Protein AF-A0A850PTU8-F1 (afdb_monomer_lite)

Sequence (141 aa):
ESSITKAGDPLLREMLYTAADQARKTDPQFAAKYHRLMAGDRHHDSAICHLATMLITRIATCMRNDTPYQLRDVDGTAITESEGRAIVKERYQLDPRRRDHVRHKLMRDRRKKAGQESQESPGAPTSQPATHKPTTSPQVA

Organism: NCBI:txid659824

Radius of gyration: 27.01 Å; chains: 1; bounding box: 52×89×46 Å

pLDDT: mean 82.28, std 18.82, range [40.28, 98.44]

Foldseek 3Di:
DDDDDPVPDPVLLVVLLVVLVVCLLQAQVSLVQLLVCVVVVHDPSVSSVVSSVVVVVQVVVCVVVVHDDFGAHPVRHTDDSVVSNVCSVPPRDDDPVSVVVSVVVVVVVVVVVVVVPPPDDPDDDDDDPDDDDDDDDDDDD

Secondary structure (DSSP, 8-state):
-----TT--HHHHHHHHHHHHHHHHH-HHHHHHHHHHHHTT--HHHHHHHHHHHHHHHHHHHHHHT-PPPPB-TTS-B--HHHHHHHHHHH-PPPHHHHHHHHHHHHHHHHHHHHHTTS-PPPP---PPP------PPP--

Structure (mmCIF, N/CA/C/O backbone):
data_AF-A0A850PTU8-F1
#
_entry.id   AF-A0A850PTU8-F1
#
loop_
_atom_site.group_PDB
_atom_site.id
_atom_site.type_symbol
_atom_site.label_atom_id
_atom_site.label_alt_id
_atom_site.label_comp_id
_atom_site.label_asym_id
_atom_site.label_entity_id
_atom_site.label_seq_id
_atom_site.pdbx_PDB_ins_code
_atom_site.Cartn_x
_atom_site.Cartn_y
_atom_site.Cartn_z
_atom_site.occupancy
_atom_site.B_iso_or_equiv
_atom_site.auth_seq_id
_atom_site.auth_comp_id
_atom_site.auth_asym_id
_atom_site.auth_atom_id
_atom_site.pdbx_PDB_model_num
ATOM 1 N N . GLU A 1 1 ? 3.611 28.521 2.419 1.00 50.75 1 GLU A N 1
ATOM 2 C CA . GLU A 1 1 ? 2.462 27.687 2.011 1.00 50.75 1 GLU A CA 1
ATOM 3 C C . GLU A 1 1 ? 2.693 27.189 0.596 1.00 50.75 1 GLU A C 1
ATOM 5 O O . GLU A 1 1 ? 3.100 27.977 -0.252 1.00 50.75 1 GLU A O 1
ATOM 10 N N . SER A 1 2 ? 2.509 25.894 0.347 1.00 65.81 2 SER A N 1
ATOM 11 C CA . SER A 1 2 ? 2.598 25.336 -1.005 1.00 65.81 2 SER A CA 1
ATOM 12 C C . SER A 1 2 ? 1.336 25.718 -1.778 1.00 65.81 2 SER A C 1
ATOM 14 O O . SER A 1 2 ? 0.231 25.383 -1.355 1.00 65.81 2 SER A O 1
ATOM 16 N N . SER A 1 3 ? 1.477 26.428 -2.899 1.00 75.94 3 SER A N 1
ATOM 17 C CA . SER A 1 3 ? 0.346 26.704 -3.789 1.00 75.94 3 SER A CA 1
ATOM 18 C C . SER A 1 3 ? -0.212 25.396 -4.364 1.00 75.94 3 SER A C 1
ATOM 20 O O . SER A 1 3 ? 0.521 24.421 -4.550 1.00 75.94 3 SER A O 1
ATOM 22 N N . ILE A 1 4 ? -1.518 25.348 -4.650 1.00 78.38 4 ILE A N 1
ATOM 23 C CA . ILE A 1 4 ? -2.118 24.204 -5.350 1.00 78.38 4 ILE A CA 1
ATOM 24 C C . ILE A 1 4 ? -1.481 24.102 -6.741 1.00 78.38 4 ILE A C 1
ATOM 26 O O . ILE A 1 4 ? -1.690 24.946 -7.612 1.00 78.38 4 ILE A O 1
ATOM 30 N N . THR A 1 5 ? -0.677 23.060 -6.948 1.00 86.44 5 THR A N 1
ATOM 31 C CA . THR A 1 5 ? -0.069 22.739 -8.243 1.00 86.44 5 THR A CA 1
ATOM 32 C C . THR A 1 5 ? -0.733 21.506 -8.847 1.00 86.44 5 THR A C 1
ATOM 34 O O . THR A 1 5 ? -1.279 20.661 -8.138 1.00 86.44 5 THR A O 1
ATOM 37 N N . LYS A 1 6 ? -0.631 21.344 -10.172 1.00 79.50 6 LYS A N 1
ATOM 38 C CA . LYS A 1 6 ? -1.060 20.110 -10.856 1.00 79.50 6 LYS A CA 1
ATOM 39 C C . LYS A 1 6 ? -0.283 18.872 -10.397 1.00 79.50 6 LYS A C 1
ATOM 41 O O . LYS A 1 6 ? -0.799 17.766 -10.509 1.00 79.50 6 LYS A O 1
ATOM 46 N N . ALA A 1 7 ? 0.939 19.060 -9.898 1.00 80.56 7 ALA A N 1
ATOM 47 C CA . ALA A 1 7 ? 1.773 17.980 -9.388 1.00 80.56 7 ALA A CA 1
ATOM 48 C C . ALA A 1 7 ? 1.361 17.526 -7.977 1.00 80.56 7 ALA A C 1
ATOM 50 O O . ALA A 1 7 ? 1.696 16.410 -7.586 1.00 80.56 7 ALA A O 1
ATOM 51 N N . GLY A 1 8 ? 0.633 18.362 -7.229 1.00 86.44 8 GLY A N 1
ATOM 52 C CA . GLY A 1 8 ? 0.334 18.129 -5.819 1.00 86.44 8 GLY A CA 1
ATOM 53 C C . GLY A 1 8 ? 1.558 18.301 -4.914 1.00 86.44 8 GLY A C 1
ATOM 54 O O . GLY A 1 8 ? 2.656 18.641 -5.362 1.00 86.44 8 GLY A O 1
ATOM 55 N N . ASP A 1 9 ? 1.357 18.067 -3.621 1.00 90.69 9 ASP A N 1
ATOM 56 C CA . ASP A 1 9 ? 2.412 18.189 -2.617 1.00 90.69 9 ASP A CA 1
ATOM 57 C C . ASP A 1 9 ? 3.464 17.058 -2.759 1.00 90.69 9 ASP A C 1
ATOM 59 O O . ASP A 1 9 ? 3.092 15.879 -2.820 1.00 90.69 9 ASP A O 1
ATOM 63 N N . PRO A 1 10 ? 4.773 17.368 -2.860 1.00 91.19 10 PRO A N 1
ATOM 64 C CA . PRO A 1 10 ? 5.816 16.353 -3.017 1.00 91.19 10 PRO A CA 1
ATOM 65 C C . PRO A 1 10 ? 5.923 15.368 -1.849 1.00 91.19 10 PRO A C 1
ATOM 67 O O . PRO A 1 10 ? 6.065 14.171 -2.099 1.00 91.19 10 PRO A O 1
ATOM 70 N N . LEU A 1 11 ? 5.815 15.849 -0.608 1.00 93.69 11 LEU A N 1
ATOM 71 C CA . LEU A 1 11 ? 5.926 15.014 0.587 1.00 93.69 11 LEU A CA 1
ATOM 72 C C . LEU A 1 11 ? 4.752 14.036 0.657 1.00 93.69 11 LEU A C 1
ATOM 74 O O . LEU A 1 11 ? 4.943 12.842 0.880 1.00 93.69 11 LEU A O 1
ATOM 78 N N . LEU A 1 12 ? 3.539 14.513 0.373 1.00 92.38 12 LEU A N 1
ATOM 79 C CA . LEU A 1 12 ? 2.354 13.662 0.344 1.00 92.38 12 LEU A CA 1
ATOM 80 C C . LEU A 1 12 ? 2.476 12.544 -0.701 1.00 92.38 12 LEU A C 1
ATOM 82 O O . LEU A 1 12 ? 2.091 11.404 -0.435 1.00 92.38 12 LEU A O 1
ATOM 86 N N . ARG A 1 13 ? 3.032 12.841 -1.883 1.00 93.69 13 ARG A N 1
ATOM 87 C CA . ARG A 1 13 ? 3.267 11.826 -2.924 1.00 93.69 13 ARG A CA 1
ATOM 88 C C . ARG A 1 13 ? 4.256 10.757 -2.466 1.00 93.69 13 ARG A C 1
ATOM 90 O O . ARG A 1 13 ? 4.011 9.575 -2.703 1.00 93.69 13 ARG A O 1
ATOM 97 N N . GLU A 1 14 ? 5.339 11.156 -1.808 1.00 96.12 14 GLU A N 1
ATOM 98 C CA . GLU A 1 14 ? 6.346 10.233 -1.275 1.00 96.12 14 GLU A CA 1
ATOM 99 C C . GLU A 1 14 ? 5.781 9.349 -0.154 1.00 96.12 14 GLU A C 1
ATOM 101 O O . GLU A 1 14 ? 5.947 8.124 -0.169 1.00 96.12 14 GLU A O 1
ATOM 106 N N . MET A 1 15 ? 5.043 9.947 0.784 1.00 97.69 15 MET A N 1
ATOM 107 C CA . MET A 1 15 ? 4.377 9.212 1.860 1.00 97.69 15 MET A CA 1
ATOM 108 C C . MET A 1 15 ? 3.374 8.202 1.303 1.00 97.69 15 MET A C 1
ATOM 110 O O . MET A 1 15 ? 3.356 7.050 1.734 1.00 97.69 15 MET A O 1
ATOM 114 N N . LEU A 1 16 ? 2.575 8.599 0.310 1.00 96.94 16 LEU A N 1
ATOM 115 C CA . LEU A 1 16 ? 1.594 7.717 -0.315 1.00 96.94 16 LEU A CA 1
ATOM 116 C C . LEU A 1 16 ? 2.261 6.566 -1.079 1.00 96.94 16 LEU A C 1
ATOM 118 O O . LEU A 1 16 ? 1.784 5.433 -1.010 1.00 96.94 16 LEU A O 1
ATOM 122 N N . TYR A 1 17 ? 3.370 6.832 -1.773 1.00 97.56 17 TYR A N 1
ATOM 123 C CA . TYR A 1 17 ? 4.166 5.794 -2.429 1.00 97.56 17 TYR A CA 1
ATOM 124 C C . TYR A 1 17 ? 4.670 4.761 -1.413 1.00 97.56 17 TYR A C 1
ATOM 126 O O . TYR A 1 17 ? 4.470 3.557 -1.585 1.00 97.56 17 TYR A O 1
ATOM 134 N N . THR A 1 18 ? 5.263 5.235 -0.315 1.00 98.12 18 THR A N 1
ATOM 135 C CA . THR A 1 18 ? 5.802 4.378 0.750 1.00 98.12 18 THR A CA 1
ATOM 136 C C . THR A 1 18 ? 4.696 3.576 1.433 1.00 98.12 18 THR A C 1
ATOM 138 O O . THR A 1 18 ? 4.828 2.366 1.626 1.00 98.12 18 THR A O 1
ATOM 141 N N . ALA A 1 19 ? 3.567 4.219 1.739 1.00 98.19 19 ALA A N 1
ATOM 142 C CA . ALA A 1 19 ? 2.403 3.566 2.324 1.00 98.19 19 ALA A CA 1
ATOM 143 C C . ALA A 1 19 ? 1.833 2.488 1.393 1.00 98.19 19 ALA A C 1
ATOM 145 O O . ALA A 1 19 ? 1.487 1.404 1.855 1.00 98.19 19 ALA A O 1
ATOM 146 N N . ALA A 1 20 ? 1.795 2.732 0.081 1.00 98.44 20 ALA A N 1
ATOM 147 C CA . ALA A 1 20 ? 1.346 1.748 -0.897 1.00 98.44 20 ALA A CA 1
ATOM 148 C C . ALA A 1 20 ? 2.302 0.544 -1.016 1.00 98.44 20 ALA A C 1
ATOM 150 O O . ALA A 1 20 ? 1.835 -0.594 -1.139 1.00 98.44 20 ALA A O 1
ATOM 151 N N . ASP A 1 21 ? 3.624 0.755 -0.932 1.00 97.62 21 ASP A N 1
ATOM 152 C CA . ASP A 1 21 ? 4.595 -0.351 -0.893 1.00 97.62 21 ASP A CA 1
ATOM 153 C C . ASP A 1 21 ? 4.461 -1.209 0.375 1.00 97.62 21 ASP A C 1
ATOM 155 O O . ASP A 1 21 ? 4.663 -2.427 0.324 1.00 97.62 21 ASP A O 1
ATOM 159 N N . GLN A 1 22 ? 4.083 -0.611 1.505 1.00 97.62 22 GLN A N 1
ATOM 160 C CA . GLN A 1 22 ? 3.766 -1.373 2.714 1.00 97.62 22 GLN A CA 1
ATOM 161 C C . GLN A 1 22 ? 2.407 -2.067 2.613 1.00 97.62 22 GLN A C 1
ATOM 163 O O . GLN A 1 22 ? 2.308 -3.256 2.912 1.00 97.62 22 GLN A O 1
ATOM 168 N N . ALA A 1 23 ? 1.378 -1.381 2.110 1.00 97.75 23 ALA A N 1
ATOM 169 C CA . ALA A 1 23 ? 0.026 -1.919 1.994 1.00 97.75 23 ALA A CA 1
ATOM 170 C C . ALA A 1 23 ? -0.007 -3.224 1.188 1.00 97.75 23 ALA A C 1
ATOM 172 O O . ALA A 1 23 ? -0.640 -4.181 1.618 1.00 97.75 23 ALA A O 1
ATOM 173 N N . ARG A 1 24 ? 0.746 -3.341 0.084 1.00 97.50 24 ARG A N 1
ATOM 174 C CA . ARG A 1 24 ? 0.801 -4.594 -0.705 1.00 97.50 24 ARG A CA 1
ATOM 175 C C . ARG A 1 24 ? 1.378 -5.806 0.033 1.00 97.50 2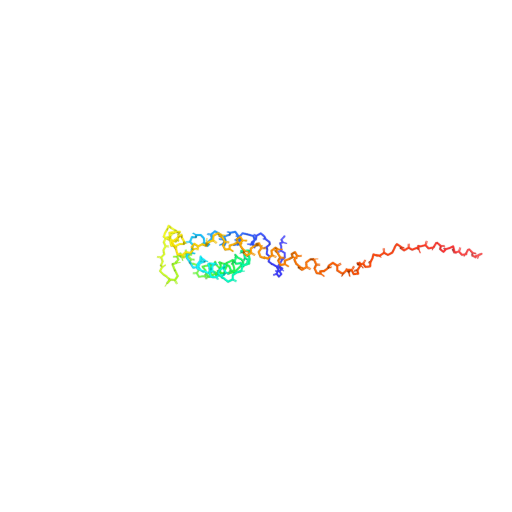4 ARG A C 1
ATOM 177 O O . ARG A 1 24 ? 1.296 -6.908 -0.497 1.00 97.50 24 ARG A O 1
ATOM 184 N N . LYS A 1 25 ? 2.034 -5.618 1.182 1.00 96.88 25 LYS A N 1
ATOM 185 C CA . LYS A 1 25 ? 2.594 -6.712 1.997 1.00 96.88 25 LYS A CA 1
ATOM 186 C C . LYS A 1 25 ? 1.571 -7.259 2.997 1.00 96.88 25 LYS A C 1
ATOM 188 O O . LYS A 1 25 ? 1.772 -8.350 3.520 1.00 96.88 25 LYS A O 1
ATOM 193 N N . THR A 1 26 ? 0.493 -6.516 3.231 1.00 97.44 26 THR A N 1
ATOM 194 C CA . THR A 1 26 ? -0.493 -6.803 4.276 1.00 97.44 26 THR A CA 1
ATOM 195 C C . THR A 1 26 ? -1.910 -6.927 3.721 1.00 97.44 26 THR A C 1
ATOM 197 O O . THR A 1 26 ? -2.658 -7.779 4.176 1.00 97.44 26 THR A O 1
ATOM 200 N N . ASP A 1 27 ? -2.292 -6.112 2.738 1.00 98.06 27 ASP A N 1
ATOM 201 C CA . ASP A 1 27 ? -3.634 -6.092 2.159 1.00 98.06 27 ASP A CA 1
ATOM 202 C C . ASP A 1 27 ? -3.706 -6.977 0.896 1.00 98.06 27 ASP A C 1
ATOM 204 O O . ASP A 1 27 ? -3.053 -6.665 -0.114 1.00 98.06 27 ASP A O 1
ATOM 208 N N . PRO A 1 28 ? -4.510 -8.062 0.911 1.00 98.31 28 PRO A N 1
ATOM 209 C CA . PRO A 1 28 ? -4.632 -8.987 -0.215 1.00 98.31 28 PRO A CA 1
ATOM 210 C C . PRO A 1 28 ? -5.099 -8.338 -1.518 1.00 98.31 28 PRO A C 1
ATOM 212 O O . PRO A 1 28 ? -4.689 -8.767 -2.596 1.00 98.31 28 PRO A O 1
ATOM 215 N N . GLN A 1 29 ? -5.913 -7.282 -1.462 1.00 98.19 29 GLN A N 1
ATOM 216 C CA . GLN A 1 29 ? -6.430 -6.617 -2.658 1.00 98.19 29 GLN A CA 1
ATOM 217 C C . GLN A 1 29 ? -5.336 -5.794 -3.353 1.00 98.19 29 GLN A C 1
ATOM 219 O O . GLN A 1 29 ? -5.234 -5.799 -4.586 1.00 98.19 29 GLN A O 1
ATOM 224 N N . PHE A 1 30 ? -4.466 -5.135 -2.577 1.00 98.25 30 PHE A N 1
ATOM 225 C CA . PHE A 1 30 ? -3.275 -4.476 -3.124 1.00 98.25 30 PHE A CA 1
ATOM 226 C C . PHE A 1 30 ? -2.258 -5.496 -3.635 1.00 98.25 30 PHE A C 1
ATOM 228 O O . PHE A 1 30 ? -1.706 -5.313 -4.723 1.00 98.25 30 PHE A O 1
ATOM 235 N N . ALA A 1 31 ? -2.039 -6.583 -2.892 1.00 98.06 31 ALA A N 1
ATOM 236 C CA . ALA A 1 31 ? -1.134 -7.652 -3.295 1.00 98.06 31 ALA A CA 1
ATOM 237 C C . ALA A 1 31 ? -1.569 -8.311 -4.612 1.00 98.06 31 ALA A C 1
ATOM 239 O O . ALA A 1 31 ? -0.753 -8.440 -5.525 1.00 98.06 31 ALA A O 1
ATOM 240 N N . ALA A 1 32 ? -2.858 -8.623 -4.769 1.00 97.81 32 ALA A N 1
ATOM 241 C CA . ALA A 1 32 ? -3.421 -9.180 -5.997 1.00 97.81 32 ALA A CA 1
ATOM 242 C C . ALA A 1 32 ? -3.213 -8.251 -7.200 1.00 97.81 32 ALA A C 1
ATOM 244 O O . ALA A 1 32 ? -2.765 -8.678 -8.272 1.00 97.81 32 ALA A O 1
ATOM 245 N N . LYS A 1 33 ? -3.491 -6.950 -7.027 1.00 97.44 33 LYS A N 1
ATOM 246 C CA . LYS A 1 33 ? -3.271 -5.946 -8.076 1.00 97.44 33 LYS A CA 1
ATOM 247 C C . LYS A 1 33 ? -1.796 -5.863 -8.459 1.00 97.44 33 LYS A C 1
ATOM 249 O O . LYS A 1 33 ? -1.481 -5.866 -9.650 1.00 97.44 33 LYS A O 1
ATOM 254 N N . TYR A 1 34 ? -0.914 -5.786 -7.467 1.00 97.44 34 TYR A N 1
ATOM 255 C CA . TYR A 1 34 ? 0.529 -5.723 -7.669 1.00 97.44 34 TYR A CA 1
ATOM 256 C C . TYR A 1 34 ? 1.042 -6.963 -8.400 1.00 97.44 34 TYR A C 1
ATOM 258 O O . TYR A 1 34 ? 1.727 -6.836 -9.412 1.00 97.44 34 TYR A O 1
ATOM 266 N N . HIS A 1 35 ? 0.634 -8.151 -7.953 1.00 95.69 35 HIS A N 1
ATOM 267 C CA . HIS A 1 35 ? 0.983 -9.424 -8.571 1.00 95.69 35 HIS A CA 1
ATOM 268 C C . HIS A 1 35 ? 0.585 -9.456 -10.052 1.00 95.69 35 HIS A C 1
ATOM 270 O O . HIS A 1 35 ? 1.411 -9.757 -10.913 1.00 95.69 35 HIS A O 1
ATOM 276 N N . ARG A 1 36 ? -0.643 -9.029 -10.381 1.00 95.19 36 ARG A N 1
ATOM 277 C CA . ARG A 1 36 ? -1.116 -8.924 -11.771 1.00 95.19 36 ARG A CA 1
ATOM 278 C C . ARG A 1 36 ? -0.297 -7.938 -12.609 1.00 95.19 36 ARG A C 1
ATOM 280 O O . ARG A 1 36 ? 0.001 -8.225 -13.764 1.00 95.19 36 ARG A O 1
ATOM 287 N N . LEU A 1 37 ? 0.052 -6.775 -12.055 1.00 94.19 37 LEU A N 1
ATOM 288 C CA . LEU A 1 37 ? 0.863 -5.772 -12.758 1.00 94.19 37 LEU A CA 1
ATOM 289 C C . LEU A 1 37 ? 2.273 -6.300 -13.043 1.00 94.19 37 LEU A C 1
ATOM 291 O O . LEU A 1 37 ? 2.765 -6.155 -14.160 1.00 94.19 37 LEU A O 1
ATOM 295 N N . MET A 1 38 ? 2.890 -6.957 -12.062 1.00 91.75 38 MET A N 1
ATOM 296 C CA . MET A 1 38 ? 4.219 -7.548 -12.210 1.00 91.75 38 MET A CA 1
ATOM 297 C C . MET A 1 38 ? 4.222 -8.752 -13.159 1.00 91.75 38 MET A C 1
ATOM 299 O O . MET A 1 38 ? 5.198 -8.951 -13.875 1.00 91.75 38 MET A O 1
ATOM 303 N N . ALA A 1 39 ? 3.132 -9.524 -13.225 1.00 89.31 39 ALA A N 1
ATOM 304 C CA . ALA A 1 39 ? 2.972 -10.598 -14.207 1.00 89.31 39 ALA A CA 1
ATOM 305 C C . ALA A 1 39 ? 2.884 -10.082 -15.656 1.00 89.31 39 ALA A C 1
ATOM 307 O O . ALA A 1 39 ? 3.227 -10.821 -16.578 1.00 89.31 39 ALA A O 1
ATOM 308 N N . GLY A 1 40 ? 2.448 -8.832 -15.846 1.00 85.38 40 GLY A N 1
ATOM 309 C CA . GLY A 1 40 ? 2.441 -8.118 -17.127 1.00 85.38 40 GLY A CA 1
ATOM 310 C C . GLY A 1 40 ? 3.705 -7.292 -17.389 1.00 85.38 40 GLY A C 1
ATOM 311 O O . GLY A 1 40 ? 3.625 -6.286 -18.092 1.00 85.38 40 GLY A O 1
ATOM 312 N N . ASP A 1 41 ? 4.836 -7.658 -16.774 1.00 80.00 41 ASP A N 1
ATOM 313 C CA . ASP A 1 41 ? 6.154 -7.022 -16.923 1.00 80.00 41 ASP A CA 1
ATOM 314 C C . ASP A 1 41 ? 6.175 -5.501 -16.650 1.00 80.00 41 ASP A C 1
ATOM 316 O O . ASP A 1 41 ? 7.009 -4.760 -17.180 1.00 80.00 41 ASP A O 1
ATOM 320 N N . ARG A 1 42 ? 5.270 -4.997 -15.796 1.00 86.88 42 ARG A N 1
ATOM 321 C CA . ARG A 1 42 ? 5.326 -3.599 -15.343 1.00 86.88 42 ARG A CA 1
ATOM 322 C C . ARG A 1 42 ? 6.547 -3.360 -14.455 1.00 86.88 42 ARG A C 1
ATOM 324 O O . ARG A 1 42 ? 6.961 -4.211 -13.672 1.00 86.88 42 ARG A O 1
ATOM 331 N N . HIS A 1 43 ? 7.077 -2.142 -14.530 1.00 89.38 43 HIS A N 1
ATOM 332 C CA . HIS A 1 43 ? 8.083 -1.663 -13.588 1.00 89.38 43 HIS A CA 1
ATOM 333 C C . HIS A 1 43 ? 7.506 -1.542 -12.176 1.00 89.38 43 HIS A C 1
ATOM 335 O O . HIS A 1 43 ? 6.370 -1.096 -12.017 1.00 89.38 43 HIS A O 1
ATOM 341 N N . HIS A 1 44 ? 8.318 -1.882 -11.170 1.00 90.94 44 HIS A N 1
ATOM 342 C CA . HIS A 1 44 ? 7.948 -1.816 -9.755 1.00 90.94 44 HIS A CA 1
ATOM 343 C C . HIS A 1 44 ? 7.374 -0.447 -9.381 1.00 90.94 44 HIS A C 1
ATOM 345 O O . HIS A 1 44 ? 6.227 -0.382 -8.956 1.00 90.94 44 HIS A O 1
ATOM 351 N N . ASP A 1 45 ? 8.111 0.632 -9.642 1.00 93.56 45 ASP A N 1
ATOM 352 C CA . ASP A 1 45 ? 7.697 1.986 -9.259 1.00 93.56 45 ASP A CA 1
ATOM 353 C C . ASP A 1 45 ? 6.367 2.373 -9.913 1.00 93.56 45 ASP A C 1
ATOM 355 O O . ASP A 1 45 ? 5.469 2.903 -9.266 1.00 93.56 45 ASP A O 1
ATOM 359 N N . SER A 1 46 ? 6.184 2.011 -11.188 1.00 93.94 46 SER A N 1
ATOM 360 C CA . SER A 1 46 ? 4.910 2.211 -11.882 1.00 93.94 46 SER A CA 1
ATOM 361 C C . SER A 1 46 ? 3.789 1.407 -11.226 1.00 93.94 46 SER A C 1
ATOM 363 O O . SER A 1 46 ? 2.693 1.933 -11.034 1.00 93.94 46 SER A O 1
ATOM 365 N N . ALA A 1 47 ? 4.040 0.151 -10.851 1.00 96.62 47 ALA A N 1
ATOM 366 C CA . ALA A 1 47 ? 3.056 -0.672 -10.166 1.00 96.62 47 ALA A CA 1
ATOM 367 C C . ALA A 1 47 ? 2.685 -0.083 -8.797 1.00 96.62 47 ALA A C 1
ATOM 369 O O . ALA A 1 47 ? 1.496 0.020 -8.506 1.00 96.62 47 ALA A O 1
ATOM 370 N N . ILE A 1 48 ? 3.659 0.385 -8.009 1.00 97.62 48 ILE A N 1
ATOM 371 C CA . ILE A 1 48 ? 3.404 1.071 -6.735 1.00 97.62 48 ILE A CA 1
ATOM 372 C C . ILE A 1 48 ? 2.611 2.361 -6.951 1.00 97.62 48 ILE A C 1
ATOM 374 O O . ILE A 1 48 ? 1.662 2.596 -6.213 1.00 97.62 48 ILE A O 1
ATOM 378 N N . CYS A 1 49 ? 2.876 3.144 -7.999 1.00 96.75 49 CYS A N 1
ATOM 379 C CA . CYS A 1 49 ? 2.057 4.318 -8.318 1.00 96.75 49 CYS A CA 1
ATOM 380 C C . CYS A 1 49 ? 0.582 3.962 -8.588 1.00 96.75 49 CYS A C 1
ATOM 382 O O . CYS A 1 49 ? -0.308 4.688 -8.151 1.00 96.75 49 CYS A O 1
ATOM 384 N N . HIS A 1 50 ? 0.291 2.826 -9.236 1.00 97.81 50 HIS A N 1
ATOM 385 C CA . HIS A 1 50 ? -1.098 2.366 -9.393 1.00 97.81 50 HIS A CA 1
ATOM 386 C C . HIS A 1 50 ? -1.736 2.005 -8.044 1.00 97.81 50 HIS A C 1
ATOM 388 O O . HIS A 1 50 ? -2.922 2.261 -7.830 1.00 97.81 50 HIS A O 1
ATOM 394 N N . LEU A 1 51 ? -0.961 1.406 -7.137 1.00 98.44 51 LEU A N 1
ATOM 395 C CA . LEU A 1 51 ? -1.421 1.108 -5.783 1.00 98.44 51 LEU A CA 1
ATOM 396 C C . LEU A 1 51 ? -1.649 2.393 -4.982 1.00 98.44 51 LEU A C 1
ATOM 398 O O . LEU A 1 51 ? -2.675 2.518 -4.330 1.00 98.44 51 LEU A O 1
ATOM 402 N N . ALA A 1 52 ? -0.756 3.376 -5.079 1.00 98.12 52 ALA A N 1
ATOM 403 C CA . ALA A 1 52 ? -0.905 4.682 -4.446 1.00 98.12 52 ALA A CA 1
ATOM 404 C C . ALA A 1 52 ? -2.231 5.349 -4.847 1.00 98.12 52 ALA A C 1
ATOM 406 O O . ALA A 1 52 ? -2.969 5.808 -3.977 1.00 98.12 52 ALA A O 1
ATOM 407 N N . THR A 1 53 ? -2.600 5.306 -6.135 1.00 97.00 53 THR A N 1
ATOM 408 C CA . THR A 1 53 ? -3.914 5.780 -6.603 1.00 97.00 53 THR A CA 1
ATOM 409 C C . THR A 1 53 ? -5.074 5.030 -5.942 1.00 97.00 53 THR A C 1
ATOM 411 O O . THR A 1 53 ? -6.035 5.653 -5.503 1.00 97.00 53 THR A O 1
ATOM 414 N N . MET A 1 54 ? -4.993 3.702 -5.812 1.00 97.81 54 MET A N 1
ATOM 415 C CA . MET A 1 54 ? -6.025 2.929 -5.106 1.00 97.81 54 MET A CA 1
ATOM 416 C C . MET A 1 54 ? -6.104 3.290 -3.616 1.00 97.81 54 MET A C 1
ATOM 418 O O . MET A 1 54 ? -7.200 3.401 -3.066 1.00 97.81 54 MET A O 1
ATOM 422 N N . LEU A 1 55 ? -4.956 3.487 -2.965 1.00 98.06 55 LEU A N 1
ATOM 423 C CA . LEU A 1 55 ? -4.863 3.802 -1.543 1.00 98.06 55 LEU A CA 1
ATOM 424 C C . LEU A 1 55 ? -5.458 5.172 -1.226 1.00 98.06 55 LEU A C 1
ATOM 426 O O . LEU A 1 55 ? -6.275 5.273 -0.314 1.00 98.06 55 LEU A O 1
ATOM 430 N N . ILE A 1 56 ? -5.137 6.205 -2.010 1.00 97.06 56 ILE A N 1
ATOM 431 C CA . ILE A 1 56 ? -5.693 7.543 -1.775 1.00 97.06 56 ILE A CA 1
ATOM 432 C C . ILE A 1 56 ? -7.209 7.580 -1.991 1.00 97.06 56 ILE A C 1
ATOM 434 O O . ILE A 1 56 ? -7.916 8.225 -1.221 1.00 97.06 56 ILE A O 1
ATOM 438 N N . THR A 1 57 ? -7.744 6.830 -2.964 1.00 97.38 57 THR A N 1
ATOM 439 C CA . THR A 1 57 ? -9.200 6.704 -3.143 1.00 97.38 57 THR A CA 1
ATOM 440 C C . THR A 1 57 ? -9.864 6.038 -1.936 1.00 97.38 57 THR A C 1
ATOM 442 O O . THR A 1 57 ? -10.947 6.465 -1.526 1.00 97.38 57 THR A O 1
ATOM 445 N N . ARG A 1 58 ? -9.226 5.025 -1.332 1.00 97.44 58 ARG A N 1
ATOM 446 C CA . ARG A 1 58 ? -9.729 4.369 -0.111 1.00 97.44 58 ARG A CA 1
ATOM 447 C C . ARG A 1 58 ? -9.706 5.317 1.081 1.00 97.44 58 ARG A C 1
ATOM 449 O O . ARG A 1 58 ? -10.740 5.476 1.720 1.00 97.44 58 ARG A O 1
ATOM 456 N N . ILE A 1 59 ? -8.588 6.008 1.306 1.00 97.44 59 ILE A N 1
ATOM 457 C CA . ILE A 1 59 ? -8.451 7.016 2.368 1.00 97.44 59 ILE A CA 1
ATOM 458 C C . ILE A 1 59 ? -9.536 8.089 2.223 1.00 97.44 59 ILE A C 1
ATOM 460 O O . ILE A 1 59 ? -10.305 8.312 3.152 1.00 97.44 59 ILE A O 1
ATOM 464 N N . ALA A 1 60 ? -9.676 8.685 1.035 1.00 96.88 60 ALA A N 1
ATOM 465 C CA . ALA A 1 60 ? -10.683 9.713 0.778 1.00 96.88 60 ALA A CA 1
ATOM 466 C C . ALA A 1 60 ? -12.123 9.202 0.948 1.00 96.88 60 ALA A C 1
ATOM 468 O O . ALA A 1 60 ? -13.025 9.977 1.251 1.00 96.88 60 ALA A O 1
ATOM 469 N N . THR A 1 61 ? -12.376 7.912 0.728 1.00 97.94 61 THR A N 1
ATOM 470 C CA . THR A 1 61 ? -13.698 7.311 0.953 1.00 97.94 61 THR A CA 1
ATOM 471 C C . THR A 1 61 ? -13.963 7.106 2.441 1.00 97.94 61 THR A C 1
ATOM 473 O O . THR A 1 61 ? -15.018 7.509 2.914 1.00 97.94 61 THR A O 1
ATOM 476 N N . CYS A 1 62 ? -12.993 6.576 3.190 1.00 97.88 62 CYS A N 1
ATOM 477 C CA . CYS A 1 62 ? -13.080 6.451 4.645 1.00 97.88 62 CYS A CA 1
ATOM 478 C C . CYS A 1 62 ? -13.288 7.807 5.326 1.00 97.88 62 CYS A C 1
ATOM 480 O O . CYS A 1 62 ? -14.171 7.923 6.166 1.00 97.88 62 CYS A O 1
ATOM 482 N N . MET A 1 63 ? -12.542 8.835 4.909 1.00 97.88 63 MET A N 1
ATOM 483 C CA . MET A 1 63 ? -12.680 10.197 5.435 1.00 97.88 63 MET A CA 1
ATOM 484 C C . MET A 1 63 ? -14.047 10.810 5.119 1.00 97.88 63 MET A C 1
ATOM 486 O O . MET A 1 63 ? -14.659 11.410 5.991 1.00 97.88 63 MET A O 1
ATOM 490 N N . ARG A 1 64 ? -14.548 10.661 3.883 1.00 98.31 64 ARG A N 1
ATOM 491 C CA . ARG A 1 64 ? -15.865 11.202 3.495 1.00 98.31 64 ARG A CA 1
ATOM 492 C C . ARG A 1 64 ? -17.024 10.523 4.215 1.00 98.31 64 ARG A C 1
ATOM 494 O O . ARG A 1 64 ? -18.038 11.168 4.447 1.00 98.31 64 ARG A O 1
ATOM 501 N N . ASN A 1 65 ? -16.874 9.240 4.526 1.00 97.50 65 ASN A N 1
ATOM 502 C CA . ASN A 1 65 ? -17.905 8.454 5.192 1.00 97.50 65 ASN A CA 1
ATOM 503 C C . ASN A 1 65 ? -17.767 8.463 6.721 1.00 97.50 65 ASN A C 1
ATOM 505 O O . ASN A 1 65 ? -18.610 7.874 7.385 1.00 97.50 65 ASN A O 1
ATOM 509 N N . ASP A 1 66 ? -16.710 9.078 7.260 1.00 97.38 66 ASP A N 1
ATOM 510 C CA . ASP A 1 66 ? -16.341 9.036 8.680 1.00 97.38 66 ASP A CA 1
ATOM 511 C C . ASP A 1 66 ? -16.279 7.606 9.250 1.00 97.38 66 ASP A C 1
ATOM 513 O O . ASP A 1 66 ? -16.800 7.280 10.313 1.00 97.38 66 ASP A O 1
ATOM 517 N N . THR A 1 67 ? -15.655 6.704 8.490 1.00 97.12 67 THR A N 1
ATOM 518 C CA . THR A 1 67 ? -15.532 5.287 8.863 1.00 97.12 67 THR A CA 1
ATOM 519 C C . THR A 1 67 ? -14.075 4.849 8.912 1.00 97.12 67 THR A C 1
ATOM 521 O O . THR A 1 67 ? -13.307 5.217 8.014 1.00 97.12 67 THR A O 1
ATOM 524 N N . PRO A 1 68 ? -13.687 3.999 9.880 1.00 96.06 68 PRO A N 1
ATOM 525 C CA . PRO A 1 68 ? -12.356 3.415 9.899 1.00 96.06 68 PRO A CA 1
ATOM 526 C C . PRO A 1 68 ? -12.140 2.495 8.691 1.00 96.06 68 PRO A C 1
ATOM 528 O O . PRO A 1 68 ? -13.069 1.884 8.157 1.00 96.06 68 PRO A O 1
ATOM 531 N N . TYR A 1 69 ? -10.885 2.374 8.260 1.00 96.31 69 TYR A N 1
ATOM 532 C CA . TYR A 1 69 ? -10.522 1.456 7.186 1.00 96.31 69 TYR A CA 1
ATOM 533 C C . TYR A 1 69 ? -10.583 0.000 7.669 1.00 96.31 69 TYR A C 1
ATOM 535 O O . TYR A 1 69 ? -9.865 -0.380 8.591 1.00 96.31 69 TYR A O 1
ATOM 543 N N . GLN A 1 70 ? -11.412 -0.823 7.022 1.00 96.69 70 GLN A N 1
ATOM 544 C CA . GLN A 1 70 ? -11.507 -2.260 7.287 1.00 96.69 70 GLN A CA 1
ATOM 545 C C . GLN A 1 70 ? -10.695 -3.039 6.252 1.00 96.69 70 GLN A C 1
ATOM 547 O O . GLN A 1 70 ? -10.998 -2.988 5.057 1.00 96.69 70 GLN A O 1
ATOM 552 N N . LEU A 1 71 ? -9.709 -3.806 6.717 1.00 97.19 71 LEU A N 1
ATOM 553 C CA . LEU A 1 71 ? -8.950 -4.707 5.858 1.00 97.19 71 LEU A CA 1
ATOM 554 C C . LEU A 1 71 ? -9.840 -5.864 5.384 1.00 97.19 71 LEU A C 1
ATOM 556 O O . LEU A 1 71 ? -10.621 -6.414 6.168 1.00 97.19 71 LEU A O 1
ATOM 560 N N . ARG A 1 72 ? -9.742 -6.196 4.093 1.00 97.81 72 ARG A N 1
ATOM 561 C CA . ARG A 1 72 ? -10.564 -7.218 3.436 1.00 97.81 72 ARG A CA 1
ATOM 562 C C . ARG A 1 72 ? -9.734 -8.087 2.497 1.00 97.81 72 ARG A C 1
ATOM 564 O O . ARG A 1 72 ? -8.813 -7.583 1.854 1.00 97.81 72 ARG A O 1
ATOM 571 N N . ASP A 1 73 ? -10.093 -9.361 2.382 1.00 97.62 73 ASP A N 1
ATOM 572 C CA . ASP A 1 73 ? -9.584 -10.234 1.319 1.00 97.62 73 ASP A CA 1
ATOM 573 C C . ASP A 1 73 ? -10.231 -9.867 -0.037 1.00 97.62 73 ASP A C 1
ATOM 575 O O . ASP A 1 73 ? -11.096 -8.989 -0.137 1.00 97.62 73 ASP A O 1
ATOM 579 N N . VAL A 1 74 ? -9.773 -10.485 -1.125 1.00 97.06 74 VAL A N 1
ATOM 580 C CA . VAL A 1 74 ? -10.212 -10.220 -2.504 1.00 97.06 74 VAL A CA 1
ATOM 581 C C . VAL A 1 74 ? -11.680 -10.539 -2.774 1.00 97.06 74 VAL A C 1
ATOM 583 O O . VAL A 1 74 ? -12.256 -9.958 -3.689 1.00 97.06 74 VAL A O 1
ATOM 586 N N . ASP A 1 75 ? -12.285 -11.409 -1.973 1.00 95.81 75 ASP A N 1
ATOM 587 C CA . ASP A 1 75 ? -13.714 -11.738 -1.996 1.00 95.81 75 ASP A CA 1
ATOM 588 C C . ASP A 1 75 ? -14.578 -10.739 -1.196 1.00 95.81 75 ASP A C 1
ATOM 590 O O . ASP A 1 75 ? -15.804 -10.786 -1.255 1.00 95.81 75 ASP A O 1
ATOM 594 N N . GLY A 1 76 ? -13.948 -9.804 -0.476 1.00 95.06 76 GLY A N 1
ATOM 595 C CA . GLY A 1 76 ? -14.611 -8.806 0.361 1.00 95.06 76 GLY A CA 1
ATOM 596 C C . GLY A 1 76 ? -14.744 -9.195 1.836 1.00 95.06 76 GLY A C 1
ATOM 597 O O . GLY A 1 76 ? -15.184 -8.351 2.627 1.00 95.06 76 GLY A O 1
ATOM 598 N N . THR A 1 77 ? -14.331 -10.402 2.228 1.00 97.56 77 THR A N 1
ATOM 599 C CA . THR A 1 77 ? -14.355 -10.876 3.618 1.00 97.56 77 THR A CA 1
ATOM 600 C C . THR A 1 77 ? -13.476 -9.988 4.494 1.00 97.56 77 THR A C 1
ATOM 602 O O . THR A 1 77 ? -12.345 -9.680 4.126 1.00 97.56 77 THR A O 1
ATOM 605 N N . ALA A 1 78 ? -13.994 -9.533 5.639 1.00 97.88 78 ALA A N 1
ATOM 606 C CA . ALA A 1 78 ? -13.218 -8.738 6.587 1.00 97.88 78 ALA A CA 1
ATOM 607 C C . ALA A 1 78 ? -12.166 -9.614 7.274 1.00 97.88 78 ALA A C 1
ATOM 609 O O . ALA A 1 78 ? -12.475 -10.722 7.702 1.00 97.88 78 ALA A O 1
ATOM 610 N N . ILE A 1 79 ? -10.942 -9.102 7.380 1.00 98.12 79 ILE A N 1
ATOM 611 C CA . ILE A 1 79 ? -9.807 -9.840 7.933 1.00 98.12 79 ILE A CA 1
ATOM 612 C C . ILE A 1 79 ? -8.983 -8.964 8.873 1.00 98.12 79 ILE A C 1
ATOM 614 O O . ILE A 1 79 ? -8.998 -7.731 8.806 1.00 98.12 79 ILE A O 1
ATOM 618 N N . THR A 1 80 ? -8.221 -9.628 9.728 1.00 98.12 80 THR A N 1
ATOM 619 C CA . THR A 1 80 ? -7.171 -9.039 10.550 1.00 98.12 80 THR A CA 1
ATOM 620 C C . THR A 1 80 ? -5.897 -8.809 9.741 1.00 98.12 80 THR A C 1
ATOM 622 O O . THR A 1 80 ? -5.663 -9.396 8.682 1.00 98.12 80 THR A O 1
ATOM 625 N N . GLU A 1 81 ? -5.013 -7.970 10.270 1.00 97.00 81 GLU A N 1
ATOM 626 C CA . GLU A 1 81 ? -3.715 -7.691 9.659 1.00 97.00 81 GLU A CA 1
ATOM 627 C C . GLU A 1 81 ? -2.825 -8.947 9.542 1.00 97.00 81 GLU A C 1
ATOM 629 O O . GLU A 1 81 ? -2.107 -9.127 8.556 1.00 97.00 81 GLU A O 1
ATOM 634 N N . SER A 1 82 ? -2.877 -9.837 10.541 1.00 97.81 82 SER A N 1
ATOM 635 C CA . SER A 1 82 ? -2.164 -11.121 10.543 1.00 97.81 82 SER A CA 1
ATOM 636 C C . SER A 1 82 ? -2.656 -12.060 9.449 1.00 97.81 82 SER A C 1
ATOM 638 O O . SER A 1 82 ? -1.833 -12.646 8.744 1.00 97.81 82 SER A O 1
ATOM 640 N N . GLU A 1 83 ? -3.974 -12.168 9.273 1.00 98.06 83 GLU A N 1
ATOM 641 C CA . GLU A 1 83 ? -4.572 -12.958 8.193 1.00 98.06 83 GLU A CA 1
ATOM 642 C C . GLU A 1 83 ? -4.212 -12.367 6.832 1.00 98.06 83 GLU A C 1
ATOM 644 O O . GLU A 1 83 ? -3.794 -13.098 5.938 1.00 98.06 83 GLU A O 1
ATOM 649 N N . GLY A 1 84 ? -4.265 -11.039 6.698 1.00 98.06 84 GLY A N 1
ATOM 650 C CA . GLY A 1 84 ? -3.834 -10.342 5.491 1.00 98.06 84 GLY A CA 1
ATOM 651 C C . GLY A 1 84 ? -2.394 -10.681 5.107 1.00 98.06 84 GLY A C 1
ATOM 652 O O . GLY A 1 84 ? -2.141 -11.152 3.998 1.00 98.06 84 GLY A O 1
ATOM 653 N N . ARG A 1 85 ? -1.446 -10.552 6.045 1.00 97.94 85 ARG A N 1
ATOM 654 C CA . ARG A 1 85 ? -0.044 -10.955 5.826 1.00 97.94 85 ARG A CA 1
ATOM 655 C C . ARG A 1 85 ? 0.097 -12.426 5.429 1.00 97.94 85 ARG A C 1
ATOM 657 O O . ARG A 1 85 ? 0.905 -12.736 4.551 1.00 97.94 85 ARG A O 1
ATOM 664 N N . ALA A 1 86 ? -0.659 -13.325 6.062 1.00 97.94 86 ALA A N 1
ATOM 665 C CA . ALA A 1 86 ? -0.634 -14.750 5.741 1.00 97.94 86 ALA A CA 1
ATOM 666 C C . ALA A 1 86 ? -1.121 -15.009 4.306 1.00 97.94 86 ALA A C 1
ATOM 668 O O . ALA A 1 86 ? -0.397 -15.624 3.525 1.00 97.94 86 ALA A O 1
ATOM 669 N N . ILE A 1 87 ? -2.269 -14.441 3.926 1.00 97.88 87 ILE A N 1
ATOM 670 C CA . ILE A 1 87 ? -2.842 -14.546 2.576 1.00 97.88 87 ILE A CA 1
ATOM 671 C C . ILE A 1 87 ? -1.874 -13.991 1.530 1.00 97.88 87 ILE A C 1
ATOM 673 O O . ILE A 1 87 ? -1.650 -14.618 0.494 1.00 97.88 87 ILE A O 1
ATOM 677 N N . VAL A 1 88 ? -1.268 -12.827 1.791 1.00 97.62 88 VAL A N 1
ATOM 678 C CA . VAL A 1 88 ? -0.293 -12.221 0.876 1.00 97.62 88 VAL A CA 1
ATOM 679 C C . VAL A 1 88 ? 0.906 -13.136 0.665 1.00 97.62 88 VAL A C 1
ATOM 681 O O . VAL A 1 88 ? 1.322 -13.357 -0.476 1.00 97.62 88 VAL A O 1
ATOM 684 N N . LYS A 1 89 ? 1.443 -13.694 1.753 1.00 95.88 89 LYS A N 1
ATOM 685 C CA . LYS A 1 89 ? 2.571 -14.623 1.699 1.00 95.88 89 LYS A CA 1
ATOM 686 C C . LYS A 1 89 ? 2.209 -15.924 0.990 1.00 95.88 89 LYS A C 1
ATOM 688 O O . LYS A 1 89 ? 3.071 -16.483 0.329 1.00 95.88 89 LYS A O 1
ATOM 693 N N . GLU A 1 90 ? 0.988 -16.418 1.125 1.00 96.50 90 GLU A N 1
ATOM 694 C CA . GLU A 1 90 ? 0.567 -17.681 0.520 1.00 96.50 90 GLU A CA 1
ATOM 695 C C . GLU A 1 90 ? 0.247 -17.532 -0.974 1.00 96.50 90 GLU A C 1
ATOM 697 O O . GLU A 1 90 ? 0.744 -18.301 -1.793 1.00 96.50 90 GLU A O 1
ATOM 702 N N . ARG A 1 91 ? -0.548 -16.521 -1.347 1.00 96.00 91 ARG A N 1
ATOM 703 C CA . ARG A 1 91 ? -1.170 -16.437 -2.680 1.00 96.00 91 ARG A CA 1
ATOM 704 C C . ARG A 1 91 ? -0.460 -15.506 -3.662 1.00 96.00 91 ARG A C 1
ATOM 706 O O . ARG A 1 91 ? -0.625 -15.666 -4.868 1.00 96.00 91 ARG A O 1
ATOM 713 N N . TYR A 1 92 ? 0.303 -14.521 -3.181 1.00 95.38 92 TYR A N 1
ATOM 714 C CA . TYR A 1 92 ? 0.818 -13.423 -4.017 1.00 95.38 92 TYR A CA 1
ATOM 715 C C . TYR A 1 92 ? 2.346 -13.297 -3.998 1.00 95.38 92 TYR A C 1
ATOM 717 O O . TYR A 1 92 ? 2.895 -12.198 -4.133 1.00 95.38 92 TYR A O 1
ATOM 725 N N . GLN A 1 93 ? 3.056 -14.421 -3.866 1.00 88.31 93 GLN A N 1
ATOM 726 C CA . GLN A 1 93 ? 4.510 -14.436 -4.012 1.00 88.31 93 GLN A CA 1
ATOM 727 C C . GLN A 1 93 ? 4.922 -14.111 -5.450 1.00 88.31 93 GLN A C 1
ATOM 729 O O . GLN A 1 93 ? 4.354 -14.614 -6.414 1.00 88.31 93 GLN A O 1
ATOM 734 N N . LEU A 1 94 ? 5.955 -13.284 -5.596 1.00 82.31 94 LEU A N 1
ATOM 735 C CA . LEU A 1 94 ? 6.588 -13.031 -6.885 1.00 82.31 94 LEU A CA 1
ATOM 736 C C . LEU A 1 94 ? 7.886 -13.815 -6.978 1.00 82.31 94 LEU A C 1
ATOM 738 O O . LEU A 1 94 ? 8.737 -13.675 -6.101 1.00 82.31 94 LEU A O 1
ATOM 742 N N . ASP A 1 95 ? 8.072 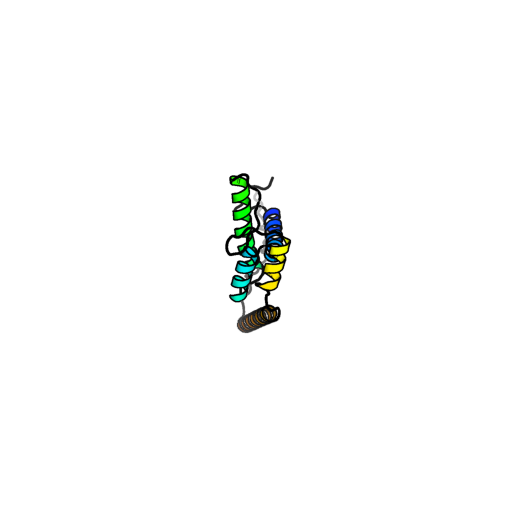-14.539 -8.081 1.00 74.75 95 ASP A N 1
ATOM 743 C CA . ASP A 1 95 ? 9.355 -15.163 -8.395 1.00 74.75 95 ASP A CA 1
ATOM 744 C C . ASP A 1 95 ? 10.440 -14.075 -8.558 1.00 74.75 95 ASP A C 1
ATOM 746 O O . ASP A 1 95 ? 10.352 -13.238 -9.471 1.00 74.75 95 ASP A O 1
ATOM 750 N N . PRO A 1 96 ? 11.475 -14.050 -7.693 1.00 65.06 96 PRO A N 1
ATOM 751 C CA . PRO A 1 96 ? 12.588 -13.114 -7.814 1.00 65.06 96 PRO A CA 1
ATOM 752 C C . PRO A 1 96 ? 13.284 -13.193 -9.179 1.00 65.06 96 PRO A C 1
ATOM 754 O O . PRO A 1 96 ? 13.651 -12.155 -9.730 1.00 65.06 96 PRO A O 1
ATOM 757 N N . ARG A 1 97 ? 13.382 -14.391 -9.776 1.00 60.91 97 ARG A N 1
ATOM 758 C CA . ARG A 1 97 ? 14.100 -14.626 -11.041 1.00 60.91 97 ARG A CA 1
ATOM 759 C C . 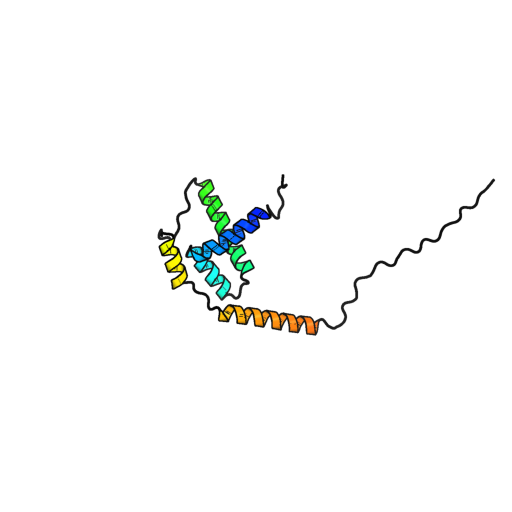ARG A 1 97 ? 13.463 -13.888 -12.214 1.00 60.91 97 ARG A C 1
ATOM 761 O O . ARG A 1 97 ? 14.160 -13.425 -13.118 1.00 60.91 97 ARG A O 1
ATOM 768 N N . ARG A 1 98 ? 12.139 -13.711 -12.182 1.00 63.38 98 ARG A N 1
ATOM 769 C CA . ARG A 1 98 ? 11.398 -12.990 -13.223 1.00 63.38 98 ARG A CA 1
ATOM 770 C C . ARG A 1 98 ? 11.756 -11.500 -13.246 1.00 63.38 98 ARG A C 1
ATOM 772 O O . ARG A 1 98 ? 11.878 -10.919 -14.322 1.00 63.38 98 ARG A O 1
ATOM 779 N N . ARG A 1 99 ? 12.014 -10.893 -12.079 1.00 59.41 99 ARG A N 1
ATOM 780 C CA . ARG A 1 99 ? 12.453 -9.487 -11.983 1.00 59.41 99 ARG A CA 1
ATOM 781 C C . ARG A 1 99 ? 13.845 -9.277 -12.568 1.00 59.41 99 ARG A C 1
ATOM 783 O O . ARG A 1 99 ? 14.043 -8.325 -13.325 1.00 59.41 99 ARG A O 1
ATOM 790 N N . ASP A 1 100 ? 14.780 -10.171 -12.266 1.00 60.12 100 ASP A N 1
ATOM 791 C CA . ASP A 1 100 ? 16.154 -10.068 -12.765 1.00 60.12 100 ASP A CA 1
ATOM 792 C C . ASP A 1 100 ? 16.220 -10.263 -14.280 1.00 60.12 100 ASP A C 1
ATOM 794 O O . ASP A 1 100 ? 16.915 -9.519 -14.975 1.00 60.12 100 ASP A O 1
ATOM 798 N N . HIS A 1 101 ? 15.423 -11.190 -14.818 1.00 62.25 101 HIS A N 1
ATOM 799 C CA . HIS A 1 101 ? 15.380 -11.449 -16.253 1.00 62.25 101 HIS A CA 1
ATOM 800 C C . HIS A 1 101 ? 14.815 -10.260 -17.047 1.00 62.25 101 HIS A C 1
ATOM 802 O O . HIS A 1 101 ? 15.405 -9.850 -18.051 1.00 62.25 101 HIS A O 1
ATOM 808 N N . VAL A 1 102 ? 13.729 -9.636 -16.571 1.00 66.44 102 VAL A N 1
ATOM 809 C CA . VAL A 1 102 ? 13.166 -8.420 -17.189 1.00 66.44 102 VAL A CA 1
ATOM 810 C C . VAL A 1 102 ? 14.151 -7.251 -17.093 1.00 66.44 102 VAL A C 1
ATOM 812 O O . VAL A 1 102 ? 14.383 -6.565 -18.089 1.00 66.44 102 VAL A O 1
ATOM 815 N N . ARG A 1 103 ? 14.799 -7.051 -15.935 1.00 67.31 103 ARG A N 1
ATOM 816 C CA . ARG A 1 103 ? 15.834 -6.017 -15.755 1.00 67.31 103 ARG A CA 1
ATOM 817 C C . ARG A 1 103 ? 16.991 -6.208 -16.737 1.00 67.31 103 ARG A C 1
ATOM 819 O O . ARG A 1 103 ? 17.385 -5.253 -17.405 1.00 67.31 103 ARG A O 1
ATOM 826 N N . HIS A 1 104 ? 17.509 -7.429 -16.849 1.00 70.19 104 HIS A N 1
ATOM 827 C CA . HIS A 1 104 ? 18.621 -7.748 -17.740 1.00 70.19 104 HIS A CA 1
ATOM 828 C C . HIS A 1 104 ? 18.229 -7.587 -19.216 1.00 70.19 104 HIS A C 1
ATOM 830 O O . HIS A 1 104 ? 18.985 -7.012 -20.001 1.00 70.19 104 HIS A O 1
ATOM 836 N N . LYS A 1 105 ? 17.013 -8.008 -19.593 1.00 73.94 105 LYS A N 1
ATOM 837 C CA . LYS A 1 105 ? 16.460 -7.804 -20.939 1.00 73.94 105 LYS A CA 1
ATOM 838 C C . LYS A 1 105 ? 16.355 -6.320 -21.287 1.00 73.94 105 LYS A C 1
ATOM 840 O O . LYS A 1 105 ? 16.865 -5.919 -22.327 1.00 73.94 105 LYS A O 1
ATOM 845 N N . LEU A 1 106 ? 15.775 -5.496 -20.414 1.00 71.06 106 LEU A N 1
ATOM 846 C CA . LEU A 1 106 ? 15.645 -4.053 -20.648 1.00 71.06 106 LEU A CA 1
ATOM 847 C C . LEU A 1 106 ? 17.002 -3.340 -20.697 1.00 71.06 106 LEU A C 1
ATOM 849 O O . LEU A 1 106 ? 17.189 -2.449 -21.524 1.00 71.06 106 LEU A O 1
ATOM 853 N N . MET A 1 107 ? 17.969 -3.742 -19.865 1.00 74.94 107 MET A N 1
ATOM 854 C CA . MET A 1 107 ? 19.342 -3.234 -19.967 1.00 74.94 107 MET A CA 1
ATOM 855 C C . MET A 1 107 ? 19.995 -3.614 -21.297 1.00 74.94 107 MET A C 1
ATOM 857 O O . MET A 1 107 ? 20.642 -2.774 -21.922 1.00 74.94 107 MET A O 1
ATOM 861 N N . ARG A 1 108 ? 19.804 -4.854 -21.761 1.00 76.44 108 ARG A N 1
ATOM 862 C CA . ARG A 1 108 ? 20.297 -5.303 -23.067 1.00 76.44 108 ARG A CA 1
ATOM 863 C C . ARG A 1 108 ? 19.642 -4.529 -24.209 1.00 76.44 108 ARG A C 1
ATOM 865 O O . ARG A 1 108 ? 20.344 -4.096 -25.117 1.00 76.44 108 ARG A O 1
ATOM 872 N N . ASP A 1 109 ? 18.332 -4.319 -24.148 1.00 78.31 109 ASP A N 1
ATOM 873 C CA . ASP A 1 109 ? 17.576 -3.576 -25.158 1.00 78.31 109 ASP A CA 1
ATOM 874 C C . ASP A 1 109 ? 18.011 -2.093 -25.185 1.00 78.31 109 ASP A C 1
ATOM 876 O O . ASP A 1 109 ? 18.196 -1.530 -26.263 1.00 78.31 109 ASP A O 1
ATOM 880 N N . ARG A 1 110 ? 18.294 -1.479 -24.023 1.00 76.44 110 ARG A N 1
ATOM 881 C CA . ARG A 1 110 ? 18.908 -0.138 -23.935 1.00 76.44 110 ARG A CA 1
ATOM 882 C C . ARG A 1 110 ? 20.311 -0.088 -24.539 1.00 76.44 110 ARG A C 1
ATOM 884 O O . ARG A 1 110 ? 20.591 0.826 -25.302 1.00 76.44 110 ARG A O 1
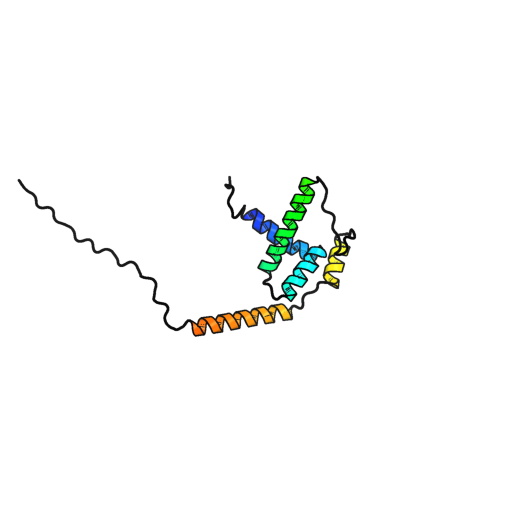ATOM 891 N N . ARG A 1 111 ? 21.178 -1.066 -24.245 1.00 75.94 111 ARG A N 1
ATOM 892 C CA . ARG A 1 111 ? 22.527 -1.142 -24.841 1.00 75.94 111 ARG A CA 1
ATOM 893 C C . ARG A 1 111 ? 22.476 -1.305 -26.360 1.00 75.94 111 ARG A C 1
ATOM 895 O O . ARG A 1 111 ? 23.266 -0.681 -27.055 1.00 75.94 111 ARG A O 1
ATOM 902 N N . LYS A 1 112 ? 21.533 -2.100 -26.876 1.00 73.81 112 LYS A N 1
ATOM 903 C CA . LYS A 1 112 ? 21.317 -2.251 -28.322 1.00 73.81 112 LYS A CA 1
ATOM 904 C C . LYS A 1 112 ? 20.874 -0.943 -28.980 1.00 73.81 112 LYS A C 1
ATOM 906 O O . LYS A 1 112 ? 21.402 -0.612 -30.031 1.00 73.81 112 LYS A O 1
ATOM 911 N N . LYS A 1 113 ? 19.966 -0.189 -28.348 1.00 68.00 113 LYS A N 1
ATOM 912 C CA . LYS A 1 113 ? 19.544 1.133 -28.842 1.00 68.00 113 LYS A CA 1
ATOM 913 C C . LYS A 1 113 ? 20.678 2.161 -28.808 1.00 68.00 113 LYS A C 1
ATOM 915 O O . LYS A 1 113 ? 20.925 2.800 -29.818 1.00 68.00 113 LYS A O 1
ATOM 920 N N . ALA A 1 114 ? 21.431 2.235 -27.710 1.00 65.25 114 ALA A N 1
ATOM 921 C CA . ALA A 1 114 ? 22.581 3.137 -27.597 1.00 65.25 114 ALA A CA 1
ATOM 922 C C . ALA A 1 114 ? 23.698 2.814 -28.614 1.00 65.25 114 ALA A C 1
ATOM 924 O O . ALA A 1 114 ? 24.346 3.716 -29.134 1.00 65.25 114 ALA A O 1
ATOM 925 N N . GLY A 1 115 ? 23.897 1.530 -28.939 1.00 58.97 115 GLY A N 1
ATOM 926 C CA . GLY A 1 115 ? 24.821 1.106 -29.997 1.00 58.97 115 GLY A CA 1
ATOM 927 C C . GLY A 1 115 ? 24.322 1.383 -31.422 1.00 58.97 115 GLY A C 1
ATOM 928 O O . GLY A 1 115 ? 25.136 1.472 -32.333 1.00 58.97 115 GLY A O 1
ATOM 929 N N . GLN A 1 116 ? 23.008 1.540 -31.626 1.00 55.31 116 GLN A N 1
ATOM 930 C CA . GLN A 1 116 ? 22.419 1.961 -32.905 1.00 55.31 116 GLN A CA 1
ATOM 931 C C . GLN A 1 116 ? 22.402 3.493 -33.071 1.00 55.31 116 GLN A C 1
ATOM 933 O O . GLN A 1 116 ? 22.526 3.971 -34.191 1.00 55.31 116 GLN A O 1
ATOM 938 N N . GLU A 1 117 ? 22.320 4.262 -31.978 1.00 47.16 117 GLU A N 1
ATOM 939 C CA . GLU A 1 117 ? 22.365 5.741 -31.959 1.00 47.16 117 GLU A CA 1
ATOM 940 C C . GLU A 1 117 ? 23.787 6.332 -32.042 1.00 47.16 117 GLU A C 1
ATOM 942 O O . GLU A 1 117 ? 23.963 7.541 -31.949 1.00 47.16 117 GLU A O 1
ATOM 947 N N . SER A 1 118 ? 24.823 5.513 -32.254 1.00 51.09 118 SER A N 1
ATOM 948 C CA . SER A 1 118 ? 26.201 6.006 -32.447 1.00 51.09 118 SER A CA 1
ATOM 949 C C . SER A 1 118 ? 26.473 6.571 -33.854 1.00 51.09 118 SER A C 1
ATOM 951 O O . SER A 1 118 ? 27.624 6.848 -34.183 1.00 51.09 118 SER A O 1
ATOM 953 N N . GLN A 1 119 ? 25.446 6.770 -34.685 1.00 54.78 119 GLN A N 1
ATOM 954 C CA . GLN A 1 119 ? 25.554 7.645 -35.853 1.00 54.78 119 GLN A CA 1
ATOM 955 C C . GLN A 1 119 ? 25.174 9.068 -35.438 1.00 54.78 119 GLN A C 1
ATOM 957 O O . GLN A 1 119 ? 23.999 9.407 -35.379 1.00 54.78 119 GLN A O 1
ATOM 962 N N . GLU A 1 120 ? 26.209 9.838 -35.091 1.00 47.81 120 GLU A N 1
ATOM 963 C CA . GLU A 1 120 ? 26.268 11.305 -35.103 1.00 47.81 120 GLU A CA 1
ATOM 964 C C . GLU A 1 120 ? 24.969 12.034 -34.710 1.00 47.81 120 GLU A C 1
ATOM 966 O O . GLU A 1 120 ? 24.169 12.454 -35.543 1.00 47.81 120 GLU A O 1
ATOM 971 N N . SER A 1 121 ? 24.788 12.269 -33.409 1.00 55.38 121 SER A N 1
ATOM 972 C CA . SER A 1 121 ? 23.918 13.357 -32.959 1.00 55.38 121 SER A CA 1
ATOM 973 C C . SER A 1 121 ? 24.517 14.679 -33.455 1.00 55.38 121 SER A C 1
ATOM 975 O O . SER A 1 121 ? 25.653 14.978 -33.073 1.00 55.38 121 SER A O 1
ATOM 977 N N . PRO A 1 122 ? 23.808 15.508 -34.246 1.00 53.78 122 PRO A N 1
ATOM 978 C CA . PRO A 1 122 ? 24.254 16.869 -34.498 1.00 53.78 122 PRO A CA 1
ATOM 979 C C . PRO A 1 122 ? 24.348 17.558 -33.138 1.00 53.78 122 PRO A C 1
ATOM 981 O O . PRO A 1 122 ? 23.356 17.639 -32.408 1.00 53.78 122 PRO A O 1
ATOM 984 N N . GLY A 1 123 ? 25.556 17.967 -32.750 1.00 50.50 123 GLY A N 1
ATOM 985 C CA . GLY A 1 123 ? 25.777 18.658 -31.486 1.00 50.50 123 GLY A CA 1
ATOM 986 C C . GLY A 1 123 ? 24.818 19.841 -31.355 1.00 50.50 123 GLY A C 1
ATOM 987 O O . GLY A 1 123 ? 24.546 20.541 -32.333 1.00 50.50 123 GLY A O 1
ATOM 988 N N . ALA A 1 124 ? 24.284 20.054 -30.151 1.00 52.69 124 ALA A N 1
ATOM 989 C CA . ALA A 1 124 ? 23.472 21.230 -29.867 1.00 52.69 124 ALA A CA 1
ATOM 990 C C . ALA A 1 124 ? 24.251 22.497 -30.274 1.00 52.69 124 ALA A C 1
ATOM 992 O O . ALA A 1 124 ? 25.452 22.567 -29.994 1.00 52.69 124 ALA A O 1
ATOM 993 N N . PRO A 1 125 ? 23.616 23.493 -30.919 1.00 53.47 125 PRO A N 1
ATOM 994 C CA . PRO A 1 125 ? 24.308 24.708 -31.319 1.00 53.47 125 PRO A CA 1
ATOM 995 C C . PRO A 1 125 ? 24.809 25.419 -30.060 1.00 53.47 125 PRO A C 1
ATOM 997 O O . PRO A 1 125 ? 24.034 25.968 -29.281 1.00 53.47 125 PRO A O 1
ATOM 1000 N N . THR A 1 126 ? 26.118 25.373 -29.829 1.00 52.03 126 THR A N 1
ATOM 1001 C CA . THR A 1 126 ? 26.763 26.159 -28.781 1.00 52.03 126 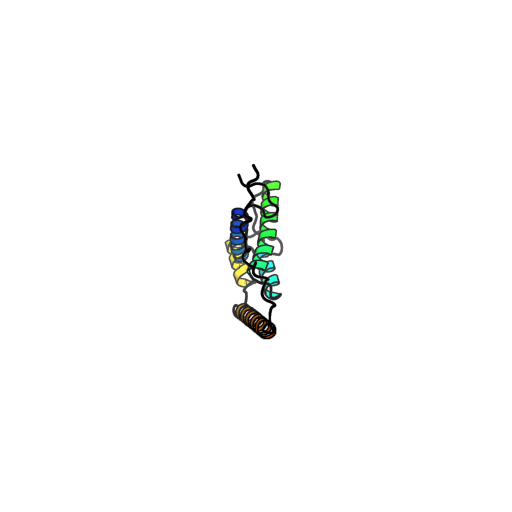THR A CA 1
ATOM 1002 C C . THR A 1 126 ? 26.693 27.628 -29.171 1.00 52.03 126 THR A C 1
ATOM 1004 O O . THR A 1 126 ? 27.168 28.004 -30.244 1.00 52.03 126 THR A O 1
ATOM 1007 N N . SER A 1 127 ? 26.111 28.456 -28.304 1.00 53.75 127 SER A N 1
ATOM 1008 C CA . SER A 1 127 ? 26.079 29.910 -28.448 1.00 53.75 127 SER A CA 1
ATOM 1009 C C . SER A 1 127 ? 27.500 30.446 -28.636 1.00 53.75 127 SER A C 1
ATOM 1011 O O . SER A 1 127 ? 28.327 30.352 -27.729 1.00 53.75 127 SER A O 1
ATOM 1013 N N . GLN A 1 128 ? 27.800 30.988 -29.818 1.00 55.44 128 GLN A N 1
ATOM 1014 C CA . GLN A 1 128 ? 29.055 31.698 -30.051 1.00 55.44 128 GLN A CA 1
ATOM 1015 C C . GLN A 1 128 ? 29.133 32.925 -29.125 1.00 55.44 128 GLN A C 1
ATOM 1017 O O . GLN A 1 128 ? 28.118 33.600 -28.930 1.00 55.44 128 GLN A O 1
ATOM 1022 N N . PRO A 1 129 ? 30.306 33.251 -28.556 1.00 54.44 129 PRO A N 1
ATOM 1023 C CA . PRO A 1 129 ? 30.458 34.477 -27.788 1.00 54.44 129 PRO A CA 1
ATOM 1024 C C . PRO A 1 129 ? 30.310 35.693 -28.713 1.00 54.44 129 PRO A C 1
ATOM 1026 O O . PRO A 1 129 ? 30.932 35.767 -29.775 1.00 54.44 129 PRO A O 1
ATOM 1029 N N . ALA A 1 130 ? 29.471 36.647 -28.307 1.00 53.31 130 ALA A N 1
ATOM 1030 C CA . ALA A 1 1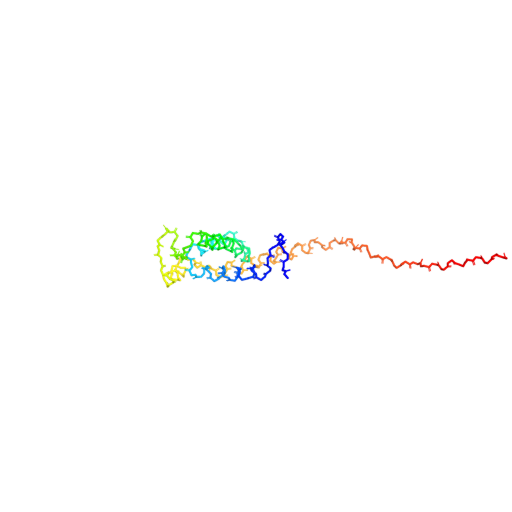30 ? 29.226 37.876 -29.050 1.00 53.31 130 ALA A CA 1
ATOM 1031 C C . ALA A 1 130 ? 30.517 38.703 -29.171 1.00 53.31 130 ALA A C 1
ATOM 1033 O O . ALA A 1 130 ? 31.123 39.098 -28.174 1.00 53.31 130 ALA A O 1
ATOM 1034 N N . THR A 1 131 ? 30.936 38.989 -30.404 1.00 49.03 131 THR A N 1
ATOM 1035 C CA . THR A 1 131 ? 32.028 39.922 -30.690 1.00 49.03 131 THR A CA 1
ATOM 1036 C C . THR A 1 131 ? 31.494 41.348 -30.585 1.00 49.03 131 THR A C 1
ATOM 1038 O O . THR A 1 131 ? 30.892 41.876 -31.517 1.00 49.03 131 THR A O 1
ATOM 1041 N N . HIS A 1 132 ? 31.711 41.997 -29.443 1.00 49.44 132 HIS A N 1
ATOM 1042 C CA . HIS A 1 132 ? 31.467 43.431 -29.315 1.00 49.44 132 HIS A CA 1
ATOM 1043 C C . HIS A 1 132 ? 32.639 44.202 -29.931 1.00 49.44 132 HIS A C 1
ATOM 1045 O O . HIS A 1 132 ? 33.753 44.173 -29.410 1.00 49.44 132 HIS A O 1
ATOM 1051 N N . LYS A 1 133 ? 32.396 44.909 -31.042 1.00 50.69 133 LYS A N 1
ATOM 1052 C CA . LYS A 1 133 ? 33.285 45.990 -31.486 1.00 50.69 133 LYS A CA 1
ATOM 1053 C C . LYS A 1 133 ? 32.888 47.276 -30.752 1.00 50.69 133 LYS A C 1
ATOM 1055 O O . LYS A 1 133 ? 31.707 47.620 -30.779 1.00 50.69 133 LYS A O 1
ATOM 1060 N N . PRO A 1 134 ? 33.825 47.995 -30.116 1.00 45.19 134 PRO A N 1
ATOM 1061 C CA . PRO A 1 134 ? 33.532 49.311 -29.573 1.00 45.19 134 PRO A CA 1
ATOM 1062 C C . PRO A 1 134 ? 33.337 50.296 -30.732 1.00 45.19 134 PRO A C 1
ATOM 1064 O O . PRO A 1 134 ? 34.238 50.495 -31.547 1.00 45.19 134 PRO A O 1
ATOM 1067 N N . THR A 1 135 ? 32.155 50.904 -30.818 1.00 46.28 135 THR A N 1
ATOM 1068 C CA . THR A 1 135 ? 31.917 52.042 -31.710 1.00 46.28 135 THR A CA 1
ATOM 1069 C C . THR A 1 135 ? 32.456 53.294 -31.029 1.00 46.28 135 THR A C 1
ATOM 1071 O O . THR A 1 135 ? 31.896 53.767 -30.043 1.00 46.28 135 THR A O 1
ATOM 1074 N N . THR A 1 136 ? 33.559 53.825 -31.551 1.00 51.19 136 THR A N 1
ATOM 1075 C CA . THR A 1 136 ? 34.024 55.183 -31.265 1.00 51.19 136 THR A CA 1
ATOM 1076 C C . THR A 1 136 ? 33.000 56.178 -31.812 1.00 51.19 136 THR A C 1
ATOM 1078 O O . THR A 1 136 ? 32.793 56.253 -33.022 1.00 51.19 136 THR A O 1
ATOM 1081 N N . SER A 1 137 ? 32.353 56.938 -30.930 1.00 47.44 137 SER A N 1
ATOM 1082 C CA . SER A 1 137 ? 31.531 58.089 -31.315 1.00 47.44 137 SER A CA 1
ATOM 1083 C C . SER A 1 137 ? 32.434 59.246 -31.760 1.00 47.44 137 SER A C 1
ATOM 1085 O O . SER A 1 137 ? 33.381 59.564 -31.036 1.00 47.44 137 SER A O 1
ATOM 1087 N N . PRO A 1 138 ? 32.173 59.916 -32.895 1.00 44.12 138 PRO A N 1
ATOM 1088 C CA . PRO A 1 138 ? 32.882 61.141 -33.225 1.00 44.12 138 PRO A CA 1
ATOM 1089 C C . PRO A 1 138 ? 32.357 62.300 -32.365 1.00 44.12 138 PRO A C 1
ATOM 1091 O O . PRO A 1 138 ? 31.155 62.561 -32.314 1.00 44.12 138 PRO A O 1
ATOM 1094 N N . GLN A 1 139 ? 33.280 62.995 -31.695 1.00 50.91 139 GLN A N 1
ATOM 1095 C CA . GLN A 1 139 ? 33.069 64.356 -31.205 1.00 50.91 139 GLN A CA 1
ATOM 1096 C C . GLN A 1 139 ? 32.757 65.270 -32.390 1.00 50.91 139 GLN A C 1
ATOM 1098 O O . GLN A 1 139 ? 33.490 65.261 -33.380 1.00 50.91 139 GLN A O 1
ATOM 1103 N N . VAL A 1 140 ? 31.728 66.104 -32.254 1.00 44.12 140 VAL A N 1
ATOM 1104 C CA . VAL A 1 140 ? 31.573 67.299 -33.083 1.00 44.12 140 VAL A CA 1
ATOM 1105 C C . VAL A 1 140 ? 31.254 68.487 -32.177 1.00 44.12 140 VAL A C 1
ATOM 1107 O O . VAL A 1 140 ? 30.361 68.394 -31.338 1.00 44.12 140 VAL A O 1
ATOM 1110 N N . ALA A 1 141 ? 32.099 69.503 -32.377 1.00 40.28 141 ALA A N 1
ATOM 1111 C CA . ALA A 1 141 ? 32.158 70.903 -31.945 1.00 40.28 141 ALA A CA 1
ATOM 1112 C C . ALA A 1 141 ? 30.992 71.506 -31.146 1.00 40.28 141 ALA A C 1
ATOM 1114 O O . ALA A 1 141 ? 29.836 71.440 -31.617 1.00 40.28 141 ALA A O 1
#